Protein AF-A0A4Y7U711-F1 (afdb_monomer_lite)

Foldseek 3Di:
DDPPDDVVVVVVVVVVVVVVVVPPDDDDDDDDDDPVVVVVVVVVVVVVVVVVVVVCVVCVVVQVVVVVVVRHDDPPDDALVVHDFAPAFPDPPQDDSNRRPCPQPVHDDDDDPDPD

pLDDT: mean 84.76, std 12.64, range [44.03, 97.5]

Secondary structure (DSSP, 8-state):
------HHHHHHHHHHHHHHGGG------PPPPPHHHHHHHHHHHHHHHHHHHHHHHHTHHHHHHHHHTT----TT--SGGGSPBPSS-SSTT--STTTTB-TTTTS---------

Organism: NCBI:txid2133765

Radius of gyration: 30.23 Å; chains: 1; bounding box: 56×87×43 Å

InterPro domains:
  IPR011050 Pectin lyase fold/virulence factor [SSF51126] (71-115)
  IPR012334 Pectin lyase fold [G3DSA:2.160.20.10] (76-116)
  IPR052063 Polysaccharide Lyase 1 [PTHR42970] (51-116)

Sequence (116 aa):
MQNNFPSSTLKRTFLVLSFCSLVSSAYAQYPVIPKPVQEKADALLADEEKRLHEIWVSNAAIIKEEAKQGKPYLPWASYPKDFVQAAIPAFPGAEGGGAFTQGGRGGKIFVVTSLE

Structure (mmCIF, N/CA/C/O backbone):
data_AF-A0A4Y7U711-F1
#
_entry.id   AF-A0A4Y7U711-F1
#
loop_
_atom_site.group_PDB
_atom_site.id
_atom_site.type_symbol
_atom_site.label_atom_id
_atom_site.label_alt_id
_atom_site.label_comp_id
_atom_site.label_asym_id
_atom_site.label_entity_id
_atom_site.label_seq_id
_atom_site.pdbx_PDB_ins_code
_atom_site.Cartn_x
_atom_site.Cartn_y
_atom_site.Cartn_z
_atom_site.occupancy
_atom_site.B_iso_or_equiv
_atom_site.auth_seq_id
_atom_site.auth_comp_id
_atom_site.auth_asym_id
_atom_site.auth_atom_id
_atom_site.pdbx_PDB_model_num
ATOM 1 N N . MET A 1 1 ? 27.307 -69.400 -6.402 1.00 44.03 1 MET A N 1
ATOM 2 C CA . MET A 1 1 ? 26.181 -68.459 -6.587 1.00 44.03 1 MET A CA 1
ATOM 3 C C . MET A 1 1 ? 26.393 -67.728 -7.905 1.00 44.03 1 MET A C 1
ATOM 5 O O . MET A 1 1 ? 27.205 -66.817 -7.959 1.00 44.03 1 MET A O 1
ATOM 9 N N . GLN A 1 2 ? 25.786 -68.213 -8.990 1.00 45.09 2 GLN A N 1
ATOM 10 C CA . GLN A 1 2 ? 25.894 -67.596 -10.316 1.00 45.09 2 GLN A CA 1
ATOM 11 C C . GLN A 1 2 ? 24.710 -66.641 -10.499 1.00 45.09 2 GLN A C 1
ATOM 13 O O . GLN A 1 2 ? 23.564 -67.079 -10.596 1.00 45.09 2 GLN A O 1
ATOM 18 N N . ASN A 1 3 ? 24.986 -65.336 -10.497 1.00 52.97 3 ASN A N 1
ATOM 19 C CA . ASN A 1 3 ? 23.986 -64.299 -10.731 1.00 52.97 3 ASN A CA 1
ATOM 20 C C . ASN A 1 3 ? 23.647 -64.253 -12.227 1.00 52.97 3 ASN A C 1
ATOM 22 O O . ASN A 1 3 ? 24.292 -63.552 -13.002 1.00 52.97 3 ASN A O 1
ATOM 26 N N . ASN A 1 4 ? 22.628 -65.010 -12.630 1.00 57.03 4 ASN A N 1
ATOM 27 C CA . ASN A 1 4 ? 22.032 -64.924 -13.959 1.00 57.03 4 ASN A CA 1
ATOM 28 C C . ASN A 1 4 ? 21.143 -63.678 -14.038 1.00 57.03 4 ASN A C 1
ATOM 30 O O . ASN A 1 4 ? 19.928 -63.760 -13.867 1.00 57.03 4 ASN A O 1
ATOM 34 N N . PHE A 1 5 ? 21.735 -62.510 -14.282 1.00 57.81 5 PHE A N 1
ATOM 35 C CA . PHE A 1 5 ? 20.946 -61.360 -14.715 1.00 57.81 5 PHE A CA 1
ATOM 36 C C . PHE A 1 5 ? 20.578 -61.550 -16.194 1.00 57.81 5 PHE A C 1
ATOM 38 O O . PHE A 1 5 ? 21.477 -61.629 -17.035 1.00 57.81 5 PHE A O 1
ATOM 45 N N . PRO A 1 6 ? 19.283 -61.638 -16.551 1.00 62.69 6 PRO A N 1
ATOM 46 C CA . PRO A 1 6 ? 18.888 -61.798 -17.942 1.00 62.69 6 PRO A CA 1
ATOM 47 C C . PRO A 1 6 ? 19.283 -60.542 -18.728 1.00 62.69 6 PRO A C 1
ATOM 49 O O . PRO A 1 6 ? 19.008 -59.413 -18.316 1.00 62.69 6 PRO A O 1
ATOM 52 N N . SER A 1 7 ? 19.927 -60.732 -19.882 1.00 60.38 7 SER A N 1
ATOM 53 C CA . SER A 1 7 ? 20.435 -59.649 -20.743 1.00 60.38 7 SER A CA 1
ATOM 54 C C . SER A 1 7 ? 19.347 -58.663 -21.202 1.00 60.38 7 SER A C 1
ATOM 56 O O . SER A 1 7 ? 19.653 -57.533 -21.582 1.00 60.38 7 SER A O 1
ATOM 58 N N . SER A 1 8 ? 18.069 -59.052 -21.120 1.00 62.31 8 SER A N 1
ATOM 59 C CA . SER A 1 8 ? 16.907 -58.188 -21.350 1.00 62.31 8 SER A CA 1
ATOM 60 C C . SER A 1 8 ? 16.738 -57.109 -20.275 1.00 62.31 8 SER A C 1
ATOM 62 O O . SER A 1 8 ? 16.361 -55.985 -20.606 1.00 62.31 8 SER A O 1
ATOM 64 N N . THR A 1 9 ? 17.056 -57.404 -19.012 1.00 64.62 9 THR A N 1
ATOM 65 C CA . THR A 1 9 ? 16.967 -56.447 -17.900 1.00 64.62 9 THR A CA 1
ATOM 66 C C . THR A 1 9 ? 18.065 -55.400 -18.005 1.00 64.62 9 THR A C 1
ATOM 68 O O . THR A 1 9 ? 17.769 -54.222 -17.861 1.00 64.62 9 THR A O 1
ATOM 71 N N . LEU A 1 10 ? 19.286 -55.800 -18.383 1.00 70.25 10 LEU A N 1
ATOM 72 C CA . LEU A 1 10 ? 20.398 -54.871 -18.609 1.00 70.25 10 LEU A CA 1
ATOM 73 C C . LEU A 1 10 ? 20.122 -53.913 -19.782 1.00 70.25 10 LEU A C 1
ATOM 75 O O . LEU A 1 10 ? 20.399 -52.721 -19.691 1.00 70.25 10 LEU A O 1
ATOM 79 N N . LYS A 1 11 ? 19.520 -54.413 -20.872 1.00 67.62 11 LYS A N 1
ATOM 80 C CA . LYS A 1 11 ? 19.094 -53.584 -22.014 1.00 67.62 11 LYS A CA 1
ATOM 81 C C . LYS A 1 11 ? 17.983 -52.606 -21.630 1.00 67.62 11 LYS A C 1
ATOM 83 O O . LYS A 1 11 ? 18.025 -51.451 -22.039 1.00 67.62 11 LYS A O 1
ATOM 88 N N . ARG A 1 12 ? 17.012 -53.046 -20.821 1.00 72.88 12 ARG A N 1
ATOM 89 C CA . ARG A 1 12 ? 15.931 -52.189 -20.306 1.00 72.88 12 ARG A CA 1
ATOM 90 C C . ARG A 1 12 ? 16.457 -51.118 -19.355 1.00 72.88 12 ARG A C 1
ATOM 92 O O . ARG A 1 12 ? 16.052 -49.970 -19.483 1.00 72.88 12 ARG A O 1
ATOM 99 N N . THR A 1 13 ? 17.387 -51.450 -18.460 1.00 75.12 13 THR A N 1
ATOM 100 C CA . THR A 1 13 ? 18.008 -50.455 -17.574 1.00 75.12 13 THR A CA 1
ATOM 101 C C . THR A 1 13 ? 18.839 -49.449 -18.362 1.00 75.12 13 THR A C 1
ATOM 103 O O . THR A 1 13 ? 18.749 -48.261 -18.079 1.00 75.12 13 THR A O 1
ATOM 106 N N . PHE A 1 14 ? 19.572 -49.883 -19.396 1.00 74.81 14 PHE A N 1
ATOM 107 C CA . PHE A 1 14 ? 20.309 -48.970 -20.279 1.00 74.81 14 PHE A CA 1
ATOM 108 C C . PHE A 1 14 ? 19.374 -48.037 -21.064 1.00 74.81 14 PHE A C 1
ATOM 110 O O . PHE A 1 14 ? 19.650 -46.847 -21.184 1.00 74.81 14 PHE A O 1
ATOM 117 N N . LEU A 1 15 ? 18.242 -48.559 -21.548 1.00 76.44 15 LEU A N 1
ATOM 118 C CA . LEU A 1 15 ? 17.223 -47.772 -22.247 1.00 76.44 15 LEU A CA 1
ATOM 119 C C . LEU A 1 15 ? 16.597 -46.710 -21.326 1.00 76.44 15 LEU A C 1
ATOM 121 O O . LEU A 1 15 ? 16.439 -45.564 -21.731 1.00 76.44 15 LEU A O 1
ATOM 125 N N . VAL A 1 16 ? 16.284 -47.072 -20.077 1.00 76.00 16 VAL A N 1
ATOM 126 C CA . VAL A 1 16 ? 15.715 -46.148 -19.081 1.00 76.00 16 VAL A CA 1
ATOM 127 C C . VAL A 1 16 ? 16.729 -45.072 -18.677 1.00 76.00 16 VAL A C 1
ATOM 129 O O . VAL A 1 16 ? 16.388 -43.893 -18.654 1.00 76.00 16 VAL A O 1
ATOM 132 N N . LEU A 1 17 ? 17.990 -45.447 -18.436 1.00 72.62 17 LEU A N 1
ATOM 133 C CA . LEU A 1 17 ? 19.072 -44.499 -18.138 1.00 72.62 17 LEU A CA 1
ATOM 134 C C . LEU A 1 17 ? 19.328 -43.522 -19.296 1.00 72.62 17 LEU A C 1
ATOM 136 O O . LEU A 1 17 ? 19.530 -42.336 -19.051 1.00 72.62 17 LEU A O 1
ATOM 140 N N . SER A 1 18 ? 19.256 -43.996 -20.543 1.00 72.94 18 SER A N 1
ATOM 141 C CA . SER A 1 18 ? 19.381 -43.153 -21.739 1.00 72.94 18 SER A CA 1
ATOM 142 C C . SER A 1 18 ? 18.181 -42.228 -21.964 1.00 72.94 18 SER A C 1
ATOM 144 O O . SER A 1 18 ? 18.329 -41.201 -22.620 1.00 72.94 18 SER A O 1
ATOM 146 N N . PHE A 1 19 ? 16.992 -42.580 -21.470 1.00 69.88 19 PHE A N 1
ATOM 147 C CA . PHE A 1 19 ? 15.805 -41.729 -21.575 1.00 69.88 19 PHE A CA 1
ATOM 148 C C . PHE A 1 19 ? 15.800 -40.630 -20.501 1.00 69.88 19 PHE A C 1
ATOM 150 O O . PHE A 1 19 ? 15.428 -39.494 -20.782 1.00 69.88 19 PHE A O 1
ATOM 157 N N . CYS A 1 20 ? 16.291 -40.922 -19.292 1.00 66.50 20 CYS A N 1
ATOM 158 C CA . CYS A 1 20 ? 16.422 -39.928 -18.221 1.00 66.50 20 CYS A CA 1
ATOM 159 C C . CYS A 1 20 ? 17.478 -38.845 -18.504 1.00 66.50 20 CYS A C 1
ATOM 161 O O . CYS A 1 20 ? 17.325 -37.725 -18.022 1.00 66.50 20 CYS A O 1
ATOM 163 N N . SER A 1 21 ? 18.519 -39.128 -19.295 1.00 65.62 21 SER A N 1
ATOM 164 C CA . SER A 1 21 ? 19.537 -38.132 -19.670 1.00 65.62 21 SER A CA 1
ATOM 165 C C . SER A 1 21 ? 19.082 -37.138 -20.750 1.00 65.62 21 SER A C 1
ATOM 167 O O . SER A 1 21 ? 19.731 -36.113 -20.940 1.00 65.62 21 SER A O 1
ATOM 169 N N . LEU A 1 22 ? 17.958 -37.396 -21.432 1.00 62.88 22 LEU A N 1
ATOM 170 C CA . LEU A 1 22 ? 17.387 -36.505 -22.455 1.00 62.88 22 LEU A CA 1
ATOM 171 C C . LEU A 1 22 ? 16.493 -35.396 -21.868 1.00 62.88 22 LEU A C 1
ATOM 173 O O . LEU A 1 22 ? 16.081 -34.501 -22.600 1.00 62.88 22 LEU A O 1
ATOM 177 N N . VAL A 1 23 ? 16.206 -35.422 -20.561 1.00 63.19 23 VAL A N 1
ATOM 178 C CA . VAL A 1 23 ? 15.318 -34.451 -19.882 1.00 63.19 23 VAL A CA 1
ATOM 179 C C . VAL A 1 23 ? 16.105 -33.291 -19.240 1.00 63.19 23 VAL A C 1
ATOM 181 O O . VAL A 1 23 ? 15.583 -32.547 -18.412 1.00 63.19 23 VAL A O 1
ATOM 184 N N . SER A 1 24 ? 17.375 -33.094 -19.608 1.00 63.31 24 SER A N 1
ATOM 185 C CA . SER A 1 24 ? 18.174 -31.985 -19.079 1.00 63.31 24 SER A CA 1
ATOM 186 C C . SER A 1 24 ? 17.732 -30.633 -19.652 1.00 63.31 24 SER A C 1
ATOM 188 O O . SER A 1 24 ? 18.140 -30.223 -20.734 1.00 63.31 24 SER A O 1
ATOM 190 N N . SER A 1 25 ? 16.960 -29.929 -18.823 1.00 61.97 25 SER A N 1
ATOM 191 C CA . SER A 1 25 ? 16.892 -28.469 -18.717 1.00 61.97 25 SER A CA 1
ATOM 192 C C . SER A 1 25 ? 16.077 -27.726 -19.779 1.00 61.97 25 SER A C 1
ATOM 194 O O . SER A 1 25 ? 16.610 -27.146 -20.720 1.00 61.97 25 SER A O 1
ATOM 196 N N . ALA A 1 26 ? 14.771 -27.604 -19.535 1.00 66.31 26 ALA A N 1
ATOM 197 C CA . ALA A 1 26 ? 13.999 -26.478 -20.050 1.00 66.31 26 ALA A CA 1
ATOM 198 C C . ALA A 1 26 ? 14.199 -25.279 -19.102 1.00 66.31 26 ALA A C 1
ATOM 200 O O . ALA A 1 26 ? 13.532 -25.178 -18.073 1.00 66.31 26 ALA A O 1
ATOM 201 N N . TYR A 1 27 ? 15.152 -24.391 -19.401 1.00 66.00 27 TYR A N 1
ATOM 202 C CA . TYR A 1 27 ? 15.245 -23.103 -18.709 1.00 66.00 27 TYR A CA 1
ATOM 203 C C . TYR A 1 27 ? 14.139 -22.181 -19.234 1.00 66.00 27 TYR A C 1
ATOM 205 O O . TYR A 1 27 ? 13.970 -22.027 -20.442 1.00 66.00 27 TYR A O 1
ATOM 213 N N . ALA A 1 28 ? 13.380 -21.554 -18.337 1.00 70.06 28 ALA A N 1
ATOM 214 C CA . ALA A 1 28 ? 12.488 -20.468 -18.718 1.00 70.06 28 ALA A CA 1
ATOM 215 C C . ALA A 1 28 ? 13.344 -19.274 -19.172 1.00 70.06 28 ALA A C 1
ATOM 217 O O . ALA A 1 28 ? 14.011 -18.635 -18.358 1.00 70.06 28 ALA A O 1
ATOM 218 N N . GLN A 1 29 ? 13.360 -18.990 -20.476 1.00 74.88 29 GLN A N 1
ATOM 219 C CA . GLN A 1 29 ? 14.065 -17.832 -21.017 1.00 74.88 29 GLN A CA 1
ATOM 220 C C . GLN A 1 29 ? 13.175 -16.596 -20.836 1.00 74.88 29 GLN A C 1
ATOM 222 O O . GLN A 1 29 ? 12.273 -16.344 -21.636 1.00 74.88 29 GLN A O 1
ATOM 227 N N . TYR A 1 30 ? 13.396 -15.830 -19.768 1.00 75.81 30 TYR A N 1
ATOM 228 C CA . TYR A 1 30 ? 12.764 -14.518 -19.655 1.00 75.81 30 TYR A CA 1
ATOM 229 C C . TYR A 1 30 ? 13.326 -13.587 -20.742 1.00 75.81 30 TYR A C 1
ATOM 231 O O . TYR A 1 30 ? 14.546 -13.553 -20.938 1.00 75.81 30 TYR A O 1
ATOM 239 N N . PRO A 1 31 ? 12.470 -12.841 -21.465 1.00 82.75 31 PRO A N 1
ATOM 240 C CA . PRO A 1 31 ? 12.926 -11.887 -22.465 1.00 82.75 31 PRO A CA 1
ATOM 241 C C . PRO A 1 31 ? 13.870 -10.855 -21.844 1.00 82.75 31 PRO A C 1
ATOM 243 O O . PRO A 1 31 ? 13.544 -10.233 -20.833 1.00 82.75 31 PRO A O 1
ATOM 246 N N . VAL A 1 32 ? 15.035 -10.653 -22.462 1.00 87.12 32 VAL A N 1
ATOM 247 C CA . VAL A 1 32 ? 15.950 -9.574 -22.074 1.00 87.12 32 VAL A CA 1
ATOM 248 C C . VAL A 1 32 ? 15.347 -8.255 -22.541 1.00 87.12 32 VAL A C 1
ATOM 250 O O . VAL A 1 32 ? 15.083 -8.080 -23.732 1.00 87.12 32 VAL A O 1
ATOM 253 N N . ILE A 1 33 ? 15.123 -7.330 -21.608 1.00 88.06 33 ILE A N 1
ATOM 254 C CA . ILE A 1 33 ? 14.565 -6.013 -21.922 1.00 88.06 33 ILE A CA 1
ATOM 255 C C . ILE A 1 33 ? 15.592 -5.238 -22.767 1.00 88.06 33 ILE A C 1
ATOM 257 O O . ILE A 1 33 ? 16.745 -5.097 -22.352 1.00 88.06 33 ILE A O 1
ATOM 261 N N . PRO A 1 34 ? 15.220 -4.725 -23.954 1.00 94.56 34 PRO A N 1
ATOM 262 C CA . PRO A 1 34 ? 16.117 -3.892 -24.743 1.00 94.56 34 PRO A CA 1
ATOM 263 C C . PRO A 1 34 ? 16.491 -2.606 -23.992 1.00 94.56 34 PRO A C 1
ATOM 265 O O . PRO A 1 34 ? 15.608 -1.879 -23.534 1.00 94.56 34 PRO A O 1
ATOM 268 N N . LYS A 1 35 ? 17.788 -2.267 -23.960 1.00 94.75 35 LYS A N 1
ATOM 269 C CA . LYS A 1 35 ? 18.320 -1.041 -23.328 1.00 94.75 35 LYS A CA 1
ATOM 270 C C . LYS A 1 35 ? 17.529 0.247 -23.619 1.00 94.75 35 LYS A C 1
ATOM 272 O O . LYS A 1 35 ? 17.164 0.914 -22.659 1.00 94.75 35 LYS A O 1
ATOM 277 N N . PRO A 1 36 ? 17.178 0.593 -24.876 1.00 95.81 36 PRO A N 1
ATOM 278 C CA . PRO A 1 36 ? 16.468 1.850 -25.142 1.00 95.81 36 PRO A CA 1
ATOM 279 C C . PRO A 1 36 ? 15.040 1.880 -24.580 1.00 95.81 36 PRO A C 1
ATOM 281 O O . PRO A 1 36 ? 14.469 2.954 -24.415 1.00 95.81 36 PRO A O 1
ATOM 284 N N . VAL A 1 37 ? 14.429 0.718 -24.328 1.00 95.06 37 VAL A N 1
ATOM 285 C CA . VAL A 1 37 ? 13.112 0.631 -23.681 1.00 95.06 37 VAL A CA 1
ATOM 286 C C . VAL A 1 37 ? 13.271 0.762 -22.170 1.00 95.06 37 VAL A C 1
ATOM 288 O O . VAL A 1 37 ? 12.500 1.481 -21.543 1.00 95.06 37 VAL A O 1
ATOM 291 N N . GLN A 1 38 ? 14.298 0.120 -21.612 1.00 93.94 38 GLN A N 1
ATOM 292 C CA . GLN A 1 38 ? 14.635 0.219 -20.197 1.00 93.94 38 GLN A CA 1
ATOM 293 C C . GLN A 1 38 ? 14.969 1.662 -19.796 1.00 93.94 38 GLN A C 1
ATOM 295 O O . GLN A 1 38 ? 14.341 2.190 -18.893 1.00 93.94 38 GLN A O 1
ATOM 300 N N . GLU A 1 39 ? 15.851 2.344 -20.530 1.00 96.56 39 GLU A N 1
ATOM 301 C CA . GLU A 1 39 ? 16.238 3.734 -20.240 1.00 96.56 39 GLU A CA 1
ATOM 302 C C . GLU A 1 39 ? 15.040 4.693 -20.252 1.00 96.56 39 GLU A C 1
ATOM 304 O O . GLU A 1 39 ? 14.954 5.604 -19.432 1.00 96.56 39 GLU A O 1
ATOM 309 N N . LYS A 1 40 ? 14.080 4.476 -21.161 1.00 96.69 40 LYS A N 1
ATOM 310 C CA . LYS A 1 40 ? 12.837 5.257 -21.194 1.00 96.69 40 LYS A CA 1
ATOM 311 C C . LYS A 1 40 ? 11.962 4.990 -19.974 1.00 96.69 40 LYS A C 1
ATOM 313 O O . LYS A 1 40 ? 11.411 5.935 -19.420 1.00 96.69 40 LYS A O 1
ATOM 318 N N . ALA A 1 41 ? 11.809 3.727 -19.581 1.00 96.81 41 ALA A N 1
ATOM 319 C CA . ALA A 1 41 ? 11.041 3.366 -18.395 1.00 96.81 41 ALA A CA 1
ATOM 320 C C . ALA A 1 41 ? 11.688 3.940 -17.127 1.00 96.81 41 ALA A C 1
ATOM 322 O O . ALA A 1 41 ? 11.003 4.577 -16.334 1.00 96.81 41 ALA A O 1
ATOM 323 N N . ASP A 1 42 ? 13.006 3.799 -16.995 1.00 97.12 42 ASP A N 1
ATOM 324 C CA . ASP A 1 42 ? 13.780 4.301 -15.861 1.00 97.12 42 ASP A CA 1
ATOM 325 C C . ASP A 1 42 ? 13.687 5.831 -15.758 1.00 97.12 42 ASP A C 1
ATOM 327 O O . ASP A 1 42 ? 13.496 6.362 -14.667 1.00 97.12 42 ASP A O 1
ATOM 331 N N . ALA A 1 43 ? 13.742 6.550 -16.885 1.00 97.31 43 ALA A N 1
ATOM 332 C CA . ALA A 1 43 ? 13.568 8.002 -16.901 1.00 97.31 43 ALA A CA 1
ATOM 333 C C . ALA A 1 43 ? 12.173 8.429 -16.410 1.00 97.31 43 ALA A C 1
ATOM 335 O O . ALA A 1 43 ? 12.062 9.338 -15.589 1.00 97.31 43 ALA A O 1
ATOM 336 N N . LEU A 1 44 ? 11.114 7.751 -16.867 1.00 97.50 44 LEU A N 1
ATOM 337 C CA . LEU A 1 44 ? 9.743 8.036 -16.430 1.00 97.50 44 LEU A CA 1
ATOM 338 C C . LEU A 1 44 ? 9.542 7.733 -14.940 1.00 97.50 44 LEU A C 1
ATOM 340 O O . LEU A 1 44 ? 8.911 8.517 -14.234 1.00 97.50 44 LEU A O 1
ATOM 344 N N . LEU A 1 45 ? 10.089 6.614 -14.458 1.00 96.50 45 LEU A N 1
ATOM 345 C CA . LEU A 1 45 ? 10.031 6.250 -13.044 1.00 96.50 45 LEU A CA 1
ATOM 346 C C . LEU A 1 45 ? 10.799 7.251 -12.178 1.00 96.50 45 LEU A C 1
ATOM 348 O O . LEU A 1 45 ? 10.281 7.666 -11.147 1.00 96.50 45 LEU A O 1
ATOM 352 N N . ALA A 1 46 ? 11.976 7.702 -12.617 1.00 97.50 46 ALA A N 1
ATOM 353 C CA . ALA A 1 46 ? 12.768 8.689 -11.889 1.00 97.50 46 ALA A CA 1
ATOM 354 C C . ALA A 1 46 ? 12.050 10.042 -11.752 1.00 97.50 46 ALA A C 1
ATOM 356 O O . ALA A 1 46 ? 12.169 10.708 -10.722 1.00 97.50 46 ALA A O 1
ATOM 357 N N . ASP A 1 47 ? 11.306 10.469 -12.773 1.00 97.44 47 ASP A N 1
ATOM 358 C CA . ASP A 1 47 ? 10.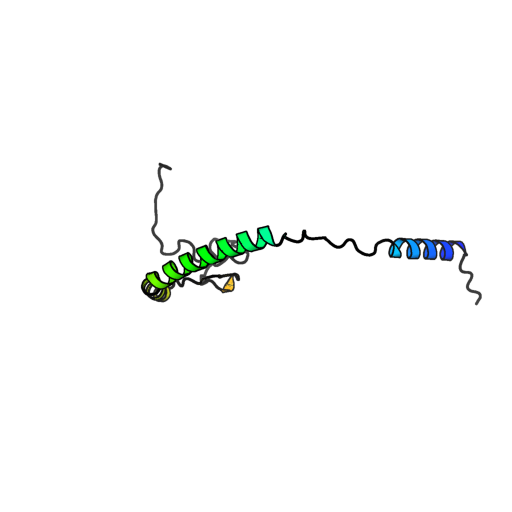522 11.703 -12.698 1.00 97.44 47 ASP A CA 1
ATOM 359 C C . ASP A 1 47 ? 9.298 11.555 -11.782 1.00 97.44 47 ASP A C 1
ATOM 361 O O . ASP A 1 47 ? 9.002 12.460 -10.997 1.00 97.44 47 ASP A O 1
ATOM 365 N N . GLU A 1 48 ? 8.637 10.396 -11.796 1.00 96.56 48 GLU A N 1
ATOM 366 C CA . GLU A 1 48 ? 7.540 10.105 -10.871 1.00 96.56 48 GLU A CA 1
ATOM 367 C C . GLU A 1 48 ? 8.028 9.991 -9.418 1.00 96.56 48 GLU A C 1
ATOM 369 O O . GLU A 1 48 ? 7.403 10.542 -8.514 1.00 96.56 48 GLU A O 1
ATOM 374 N N . GLU A 1 49 ? 9.180 9.363 -9.173 1.00 95.56 49 GLU A N 1
ATOM 375 C CA . GLU A 1 49 ? 9.792 9.283 -7.842 1.00 95.56 49 GLU A CA 1
ATOM 376 C C . GLU A 1 49 ? 10.071 10.670 -7.252 1.00 95.56 49 GLU A C 1
ATOM 378 O O . GLU A 1 49 ? 9.786 10.899 -6.074 1.00 95.56 49 GLU A O 1
ATOM 383 N N . LYS A 1 50 ? 10.554 11.625 -8.061 1.00 97.19 50 LYS A N 1
ATOM 384 C CA . LYS A 1 50 ? 10.732 13.022 -7.624 1.00 97.19 50 LYS A CA 1
ATOM 385 C C . LYS A 1 50 ? 9.398 13.650 -7.227 1.00 97.19 50 LYS A C 1
ATOM 387 O O . LYS A 1 50 ? 9.289 14.208 -6.137 1.00 97.19 50 LYS A O 1
ATOM 392 N N . ARG A 1 51 ? 8.370 13.509 -8.072 1.00 97.25 51 ARG A N 1
ATOM 393 C CA . ARG A 1 51 ? 7.023 14.039 -7.808 1.00 97.25 51 ARG A CA 1
ATOM 394 C C . ARG A 1 51 ? 6.444 13.471 -6.511 1.00 97.25 51 ARG A C 1
ATOM 396 O O . ARG A 1 51 ? 5.929 14.213 -5.675 1.00 97.25 51 ARG A O 1
ATOM 403 N N . LEU A 1 52 ? 6.544 12.156 -6.322 1.00 95.25 52 LEU A N 1
ATOM 404 C 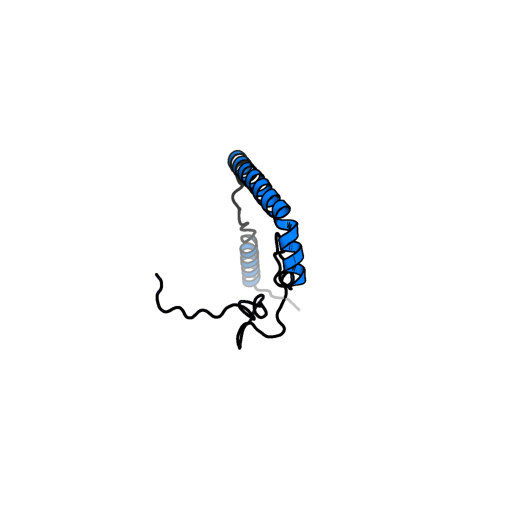CA . LEU A 1 52 ? 6.075 11.472 -5.117 1.00 95.25 52 LEU A CA 1
ATOM 405 C C . LEU A 1 52 ? 6.859 11.913 -3.877 1.00 95.25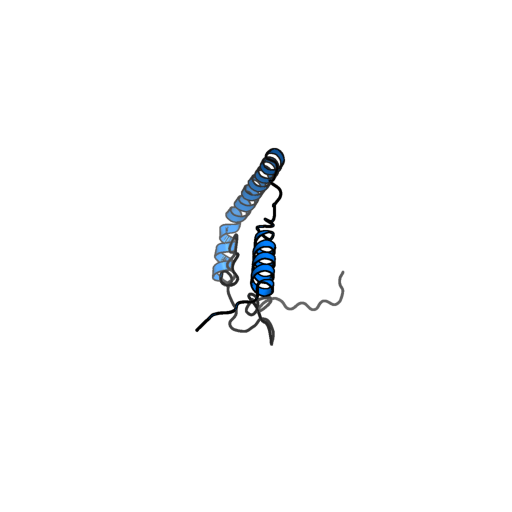 52 LEU A C 1
ATOM 407 O O . LEU A 1 52 ? 6.263 12.114 -2.818 1.00 95.25 52 LEU A O 1
ATOM 411 N N . HIS A 1 53 ? 8.173 12.110 -4.004 1.00 95.19 53 HIS A N 1
ATOM 412 C CA . HIS A 1 53 ? 9.013 12.604 -2.919 1.00 95.19 53 HIS A CA 1
ATOM 413 C C . HIS A 1 53 ? 8.613 14.018 -2.479 1.00 95.19 53 HIS A C 1
ATOM 415 O O . HIS A 1 53 ? 8.466 14.270 -1.284 1.00 95.19 53 HIS A O 1
ATOM 421 N N . GLU A 1 54 ? 8.367 14.931 -3.418 1.00 96.75 54 GLU A N 1
ATOM 422 C CA . GLU A 1 54 ? 7.906 16.292 -3.115 1.00 96.75 54 GLU A CA 1
ATOM 423 C C . GLU A 1 54 ? 6.551 16.292 -2.390 1.00 96.75 54 GLU A C 1
ATOM 425 O O . GLU A 1 54 ? 6.360 16.997 -1.391 1.00 96.75 54 GLU A O 1
ATOM 430 N N . ILE A 1 55 ? 5.614 15.453 -2.840 1.00 95.44 55 ILE A N 1
ATOM 431 C CA . ILE A 1 55 ? 4.318 15.263 -2.174 1.00 95.44 55 ILE A CA 1
ATOM 432 C C . ILE A 1 55 ? 4.523 14.714 -0.758 1.00 95.44 55 ILE A C 1
ATOM 434 O O . ILE A 1 55 ? 3.920 15.209 0.193 1.00 95.44 55 ILE A O 1
ATOM 438 N N . TRP A 1 56 ? 5.398 13.728 -0.584 1.00 94.06 56 TRP A N 1
ATOM 439 C CA . TRP A 1 56 ? 5.691 13.164 0.731 1.00 94.06 56 TRP A CA 1
ATOM 440 C C . TRP A 1 56 ? 6.258 14.215 1.693 1.00 94.06 56 TRP A C 1
ATOM 442 O O . TRP A 1 56 ? 5.779 14.360 2.818 1.00 94.06 56 TRP A O 1
ATOM 452 N N . VAL A 1 57 ? 7.254 14.983 1.242 1.00 95.88 57 VAL A N 1
ATOM 453 C CA . VAL A 1 57 ? 7.920 16.013 2.051 1.00 95.88 57 VAL A CA 1
ATOM 454 C C . VAL A 1 57 ? 6.952 17.136 2.417 1.00 95.88 57 VAL A C 1
ATOM 456 O O . VAL A 1 57 ? 6.898 17.535 3.581 1.00 95.88 57 VAL A O 1
ATOM 459 N N . SER A 1 58 ? 6.144 17.608 1.465 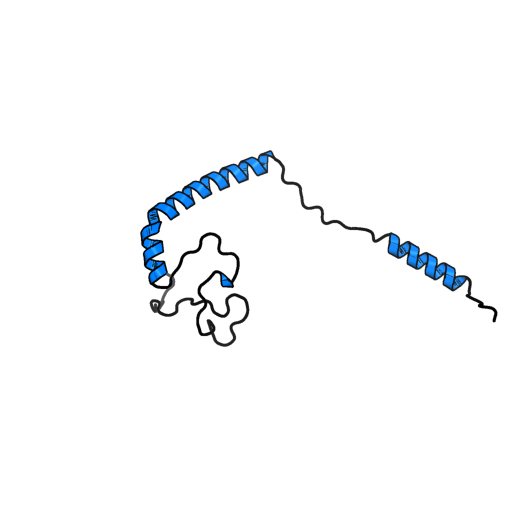1.00 96.94 58 SER A N 1
ATOM 460 C CA . SER A 1 58 ? 5.150 18.662 1.721 1.00 96.94 58 SER A CA 1
ATOM 461 C C . SER A 1 58 ? 4.067 18.243 2.723 1.00 96.94 58 SER A C 1
ATOM 463 O O . SER A 1 58 ? 3.565 19.088 3.461 1.00 96.94 58 SER A O 1
ATOM 465 N N . ASN A 1 59 ? 3.759 16.945 2.824 1.00 96.50 59 ASN A N 1
ATOM 466 C CA . ASN A 1 59 ? 2.752 16.405 3.744 1.00 96.50 59 ASN A CA 1
ATOM 467 C C . ASN A 1 59 ? 3.343 15.767 5.016 1.00 96.50 59 ASN A C 1
ATOM 469 O O . ASN A 1 59 ? 2.604 15.209 5.831 1.00 96.50 59 ASN A O 1
ATOM 473 N N . ALA A 1 60 ? 4.658 15.868 5.238 1.00 94.56 60 ALA A N 1
ATOM 474 C CA . ALA A 1 60 ? 5.350 15.175 6.327 1.00 94.56 60 ALA A CA 1
ATOM 475 C C . ALA A 1 60 ? 4.794 15.505 7.727 1.00 94.56 60 ALA A C 1
ATOM 477 O O . ALA A 1 60 ? 4.776 14.643 8.609 1.00 94.56 60 ALA A O 1
ATOM 478 N N . ALA A 1 61 ? 4.315 16.736 7.940 1.00 95.88 61 ALA A N 1
ATOM 479 C CA . ALA A 1 61 ? 3.704 17.147 9.204 1.00 95.88 61 ALA A CA 1
ATOM 480 C C . ALA A 1 61 ? 2.394 16.390 9.483 1.00 95.88 61 ALA A C 1
ATOM 482 O O . ALA A 1 61 ? 2.257 15.792 10.550 1.00 95.88 61 ALA A O 1
ATOM 483 N N . ILE A 1 62 ? 1.489 16.344 8.501 1.00 95.94 62 ILE A N 1
ATOM 484 C CA . ILE A 1 62 ? 0.198 15.642 8.590 1.00 95.94 62 ILE A CA 1
ATOM 485 C C . ILE A 1 62 ? 0.434 14.149 8.816 1.00 95.94 62 ILE A C 1
ATOM 487 O O . ILE A 1 62 ? -0.129 13.559 9.733 1.00 95.94 62 ILE A O 1
ATOM 491 N N . ILE A 1 63 ? 1.350 13.550 8.050 1.00 94.25 63 ILE A N 1
ATOM 492 C CA . ILE A 1 63 ? 1.725 12.136 8.189 1.00 94.25 63 ILE A CA 1
ATOM 493 C C . ILE A 1 63 ? 2.188 11.831 9.621 1.00 94.25 63 ILE A C 1
ATOM 495 O O . ILE A 1 63 ? 1.794 10.824 10.211 1.00 94.25 63 ILE A O 1
ATOM 499 N N . LYS A 1 64 ? 3.003 12.713 10.214 1.00 94.06 64 LYS A N 1
ATOM 500 C CA . LYS A 1 64 ? 3.497 12.556 11.588 1.00 94.06 64 LYS A CA 1
ATOM 501 C C . LYS A 1 64 ? 2.389 12.708 12.632 1.00 94.06 64 LYS A C 1
ATOM 503 O O . LYS A 1 64 ? 2.454 12.065 13.679 1.00 94.06 64 LYS A O 1
ATOM 508 N N . GLU A 1 65 ? 1.404 13.563 12.386 1.00 95.25 65 GLU A N 1
ATOM 509 C CA . GLU A 1 65 ? 0.241 13.726 13.260 1.00 95.25 65 GLU A CA 1
ATOM 510 C C . GLU A 1 65 ? -0.691 12.514 13.192 1.00 95.25 65 GLU A C 1
ATOM 512 O O . GLU A 1 65 ? -1.041 11.956 14.231 1.00 95.25 65 GLU A O 1
ATOM 517 N N . GLU A 1 66 ? -1.021 12.042 11.994 1.00 91.62 66 GLU A N 1
ATOM 518 C CA . GLU A 1 66 ? -1.865 10.863 11.792 1.00 91.62 66 GLU A CA 1
ATOM 519 C C . GLU A 1 66 ? -1.210 9.577 12.313 1.00 91.62 66 GLU A C 1
ATOM 521 O O . GLU A 1 66 ? -1.882 8.739 12.920 1.00 91.62 66 GLU A O 1
ATOM 526 N N . ALA A 1 67 ? 0.117 9.458 12.211 1.00 91.44 67 ALA A N 1
ATOM 527 C CA . ALA A 1 67 ? 0.859 8.358 12.821 1.00 91.44 67 ALA A CA 1
ATOM 528 C C . ALA A 1 67 ? 0.640 8.281 14.342 1.00 91.44 67 ALA A C 1
ATOM 530 O O . ALA A 1 67 ? 0.469 7.188 14.884 1.00 91.44 67 ALA A O 1
ATOM 531 N N . LYS A 1 68 ? 0.564 9.427 15.039 1.00 91.75 68 LYS A N 1
ATOM 532 C CA . LYS A 1 68 ? 0.243 9.465 16.479 1.00 91.75 68 LYS A CA 1
ATOM 533 C C . LYS A 1 68 ? -1.196 9.040 16.770 1.00 91.75 68 LYS A C 1
ATOM 535 O O . LYS A 1 68 ? -1.467 8.531 17.851 1.00 91.75 68 LYS A O 1
ATOM 540 N N . GLN A 1 69 ? -2.105 9.229 15.816 1.00 89.12 69 GLN A N 1
ATOM 541 C CA . GLN A 1 69 ? -3.496 8.773 15.898 1.00 89.12 69 GLN A CA 1
ATOM 542 C C . GLN A 1 69 ? -3.656 7.285 15.533 1.00 89.12 69 GLN A C 1
ATOM 544 O O . GLN A 1 69 ? -4.778 6.798 15.416 1.00 89.12 69 GLN A O 1
ATOM 549 N N . GLY A 1 70 ? -2.551 6.554 15.346 1.00 85.94 70 GLY A N 1
ATOM 550 C CA . GLY A 1 70 ? -2.570 5.136 14.990 1.00 85.94 70 GLY A CA 1
ATOM 551 C C . GLY A 1 70 ? -2.741 4.870 13.495 1.00 85.94 70 GLY A C 1
ATOM 552 O O . GLY A 1 70 ? -3.000 3.729 13.122 1.00 85.94 70 GLY A O 1
ATOM 553 N N . LYS A 1 71 ? -2.568 5.889 12.640 1.00 86.50 71 LYS A N 1
ATOM 554 C CA . LYS A 1 71 ? -2.611 5.784 11.172 1.00 86.50 71 LYS A CA 1
ATOM 555 C C . LYS A 1 71 ? -1.242 6.095 10.548 1.00 86.50 71 LYS A C 1
ATOM 557 O O . LYS A 1 71 ? -1.079 7.127 9.900 1.00 86.50 71 LYS A O 1
ATOM 562 N N . PRO A 1 72 ? -0.212 5.264 10.785 1.00 89.50 72 PRO A N 1
ATOM 563 C CA . PRO A 1 72 ? 1.099 5.487 10.194 1.00 89.50 72 PRO A CA 1
ATOM 564 C C . PRO A 1 72 ? 1.074 5.182 8.691 1.00 89.50 72 PRO A C 1
ATOM 566 O O . PRO A 1 72 ? 0.632 4.113 8.273 1.00 89.50 72 PRO A O 1
ATOM 569 N N . TYR A 1 73 ? 1.601 6.105 7.889 1.00 89.50 73 TYR A N 1
ATOM 570 C CA . TYR A 1 73 ? 1.876 5.865 6.474 1.00 89.50 73 TYR A CA 1
ATOM 571 C C . TYR A 1 73 ? 3.282 5.299 6.334 1.00 89.50 73 TYR A C 1
ATOM 573 O O . TYR A 1 73 ? 4.239 5.886 6.842 1.00 89.50 73 TYR A O 1
ATOM 581 N N . LEU A 1 74 ? 3.406 4.179 5.627 1.00 87.88 74 LEU A N 1
ATOM 582 C CA . LEU A 1 74 ? 4.694 3.569 5.335 1.00 87.88 74 LEU A CA 1
ATOM 583 C C . LEU A 1 74 ? 4.890 3.518 3.815 1.00 87.88 74 LEU A C 1
ATOM 585 O O . LEU A 1 74 ? 4.144 2.807 3.134 1.00 87.88 74 LEU A O 1
ATOM 589 N N . PRO A 1 75 ? 5.852 4.277 3.264 1.00 85.44 75 PRO A N 1
ATOM 590 C CA . PRO A 1 75 ? 6.152 4.190 1.849 1.00 85.44 75 PRO A CA 1
ATOM 591 C C . PRO A 1 75 ? 6.789 2.821 1.590 1.00 85.44 75 PRO A C 1
ATOM 593 O O . PRO A 1 75 ? 7.628 2.368 2.368 1.00 85.44 75 PRO A O 1
ATOM 596 N N . TRP A 1 76 ? 6.378 2.164 0.504 1.00 82.81 76 TRP A N 1
ATOM 597 C CA . TRP A 1 76 ? 6.937 0.873 0.075 1.00 82.81 76 TRP A CA 1
ATOM 598 C C . TRP A 1 76 ? 6.690 -0.305 1.035 1.00 82.81 76 TRP A C 1
ATOM 600 O O . TRP A 1 76 ? 7.472 -1.255 1.070 1.00 82.81 76 TRP A O 1
ATOM 610 N N . ALA A 1 77 ? 5.593 -0.272 1.798 1.00 87.75 77 ALA A N 1
ATOM 611 C CA . ALA A 1 77 ? 5.154 -1.423 2.583 1.00 87.75 77 ALA A CA 1
ATOM 612 C C . ALA A 1 77 ? 4.929 -2.643 1.673 1.00 87.75 77 ALA A C 1
ATOM 614 O O . ALA A 1 77 ? 4.191 -2.567 0.688 1.00 87.75 77 ALA A O 1
ATOM 615 N N . SER A 1 78 ? 5.576 -3.761 1.997 1.00 86.44 78 SER A N 1
ATOM 616 C CA . SER A 1 78 ? 5.607 -4.952 1.134 1.00 86.44 78 SER A CA 1
ATOM 617 C C . SER A 1 78 ? 5.226 -6.228 1.874 1.00 86.44 78 SER A C 1
ATOM 619 O O . SER A 1 78 ? 4.704 -7.162 1.262 1.00 86.44 78 SER A O 1
ATOM 621 N N . TYR A 1 79 ? 5.410 -6.265 3.195 1.00 85.62 79 TYR A N 1
ATOM 622 C CA . TYR A 1 79 ? 5.049 -7.403 4.022 1.00 85.62 79 TYR A CA 1
ATOM 623 C C . TYR A 1 79 ? 3.764 -7.130 4.808 1.00 85.62 79 TYR A C 1
ATOM 625 O O . TYR A 1 79 ? 3.549 -6.023 5.297 1.00 85.62 79 TYR A O 1
ATOM 633 N N . PRO A 1 80 ? 2.924 -8.154 5.055 1.00 81.19 80 PRO A N 1
ATOM 634 C CA . PRO A 1 80 ? 1.708 -7.985 5.855 1.00 81.19 80 PRO A CA 1
ATOM 635 C C . PRO A 1 80 ? 1.952 -7.422 7.264 1.00 81.19 80 PRO A C 1
ATOM 637 O O . PRO A 1 80 ? 1.092 -6.753 7.830 1.00 81.19 80 PRO A O 1
ATOM 640 N N . LYS A 1 81 ? 3.130 -7.687 7.842 1.00 84.12 81 LYS A N 1
ATOM 641 C CA . LYS A 1 81 ? 3.512 -7.227 9.185 1.00 84.12 81 LYS A CA 1
ATOM 642 C C . LYS A 1 81 ? 3.935 -5.758 9.239 1.00 84.12 81 LYS A C 1
ATOM 644 O O . LYS A 1 81 ? 4.069 -5.234 10.339 1.00 84.12 81 LYS A O 1
ATOM 649 N N . ASP A 1 82 ? 4.127 -5.114 8.090 1.00 87.62 82 ASP A N 1
ATOM 650 C CA . ASP A 1 82 ? 4.497 -3.698 8.017 1.00 87.62 82 ASP A CA 1
ATOM 651 C C . ASP A 1 82 ? 3.338 -2.789 8.460 1.00 87.62 82 ASP A C 1
ATOM 653 O O . ASP A 1 82 ? 3.545 -1.652 8.883 1.00 87.62 82 ASP A O 1
ATOM 657 N N . PHE A 1 83 ? 2.105 -3.297 8.386 1.00 84.38 83 PHE A N 1
ATOM 658 C CA . PHE A 1 83 ? 0.897 -2.564 8.739 1.00 84.38 83 PHE A CA 1
ATOM 659 C C . PHE A 1 83 ? 0.455 -2.819 10.182 1.00 84.38 83 PHE A C 1
ATOM 661 O O . PHE A 1 83 ? 0.642 -3.903 10.739 1.00 84.38 83 PHE A O 1
ATOM 668 N N . VAL A 1 84 ? -0.215 -1.825 10.771 1.00 87.00 84 VAL A N 1
ATOM 669 C CA . VAL A 1 84 ? -0.834 -1.954 12.095 1.00 87.00 84 VAL A CA 1
ATOM 670 C C . VAL A 1 84 ? -1.978 -2.967 12.028 1.00 87.00 84 VAL A C 1
ATOM 672 O O . VAL A 1 84 ? -2.981 -2.756 11.343 1.00 87.00 84 VAL A O 1
ATOM 675 N N . GLN A 1 85 ? -1.829 -4.065 12.764 1.00 88.69 85 GLN A N 1
ATOM 676 C CA . GLN A 1 85 ? -2.830 -5.125 12.855 1.00 88.69 85 GLN A CA 1
ATOM 677 C C . GLN A 1 85 ? -3.846 -4.822 13.967 1.00 88.69 85 GLN A C 1
ATOM 679 O O . GLN A 1 85 ? -3.519 -4.251 15.009 1.00 88.69 85 GLN A O 1
ATOM 684 N N . ALA A 1 86 ? -5.101 -5.195 13.745 1.00 89.31 86 ALA A N 1
ATOM 685 C CA . ALA A 1 86 ? -6.179 -5.124 14.720 1.00 89.31 86 ALA A CA 1
ATOM 686 C C . ALA A 1 86 ? -6.113 -6.296 15.712 1.00 89.31 86 ALA A C 1
ATOM 688 O O . ALA A 1 86 ? -5.607 -7.370 15.401 1.00 89.31 86 ALA A O 1
ATOM 689 N N . ALA A 1 87 ? -6.699 -6.116 16.898 1.00 89.81 87 ALA A N 1
ATOM 690 C CA . ALA A 1 87 ? -6.783 -7.175 17.911 1.00 89.81 87 ALA A CA 1
ATOM 691 C C . ALA A 1 87 ? -7.770 -8.303 17.546 1.00 89.81 87 ALA A C 1
ATOM 693 O O . ALA A 1 87 ? -7.713 -9.388 18.117 1.00 89.81 87 ALA A O 1
ATOM 694 N N . ILE A 1 88 ? -8.691 -8.037 16.619 1.00 91.50 88 ILE A N 1
ATOM 695 C CA . ILE A 1 88 ? -9.722 -8.973 16.167 1.00 91.50 88 ILE A CA 1
ATOM 696 C C . ILE A 1 88 ? -9.664 -9.110 14.646 1.00 91.50 88 ILE A C 1
ATOM 698 O O . ILE A 1 88 ? -9.274 -8.148 13.974 1.00 91.50 88 ILE A O 1
ATOM 702 N N . PRO A 1 89 ? -10.074 -10.261 14.088 1.00 91.94 89 PRO A N 1
ATOM 703 C CA . PRO A 1 89 ? -10.109 -10.432 12.643 1.00 91.94 89 PRO A CA 1
ATOM 704 C C . PRO A 1 89 ? -11.052 -9.411 11.991 1.00 91.94 89 PRO A C 1
ATOM 706 O O . PRO A 1 89 ? -12.009 -8.948 12.616 1.00 91.94 89 PRO A O 1
ATOM 709 N N . ALA A 1 90 ? -10.798 -9.041 10.736 1.00 90.62 90 ALA A N 1
ATOM 710 C CA . ALA A 1 90 ? -11.577 -8.057 9.980 1.00 90.62 90 ALA A CA 1
ATOM 711 C C . ALA A 1 90 ? -13.071 -8.431 9.926 1.00 90.62 90 ALA A C 1
ATOM 713 O O . ALA A 1 90 ? -13.936 -7.578 10.127 1.00 90.62 90 ALA A O 1
ATOM 714 N N . PHE A 1 91 ? -13.361 -9.720 9.761 1.00 90.31 91 PHE A N 1
ATOM 715 C CA . PHE A 1 91 ? -14.686 -10.330 9.854 1.00 90.31 91 PHE A CA 1
ATOM 716 C C . PHE A 1 91 ? -14.562 -11.773 10.389 1.00 90.31 91 PHE A C 1
ATOM 718 O O . PHE A 1 91 ? -13.461 -12.332 10.384 1.00 90.31 91 PHE A O 1
ATOM 725 N N . PRO A 1 92 ? -15.649 -12.397 10.883 1.00 92.75 92 PRO A N 1
ATOM 726 C CA . PRO A 1 92 ? -15.617 -13.790 11.333 1.00 92.75 92 PRO A CA 1
ATOM 727 C C . PRO A 1 92 ? -15.145 -14.735 10.217 1.00 92.75 92 PRO A C 1
ATOM 729 O O . PRO A 1 92 ? -15.721 -14.740 9.134 1.00 92.75 92 PRO A O 1
ATOM 732 N N . GLY A 1 93 ? -14.099 -15.525 10.479 1.00 93.50 93 GLY A N 1
ATOM 733 C CA . GLY A 1 93 ? -13.505 -16.434 9.489 1.00 93.50 93 GLY A CA 1
ATOM 734 C C . GLY A 1 93 ? -12.504 -15.789 8.522 1.00 93.50 93 GLY A C 1
ATOM 735 O O . GLY A 1 93 ? -12.161 -16.406 7.521 1.00 93.50 93 GLY A O 1
ATOM 736 N N . ALA A 1 94 ? -12.038 -14.560 8.778 1.00 93.31 94 ALA A N 1
ATOM 737 C CA . ALA A 1 94 ? -10.984 -13.952 7.966 1.00 93.31 94 ALA A CA 1
ATOM 738 C C . ALA A 1 94 ? -9.647 -14.707 8.110 1.00 93.31 94 ALA A C 1
ATOM 740 O O . ALA A 1 94 ? -9.185 -14.958 9.224 1.00 93.31 94 ALA A O 1
ATOM 741 N N . GLU A 1 95 ? -9.005 -15.006 6.980 1.00 92.31 95 GLU A N 1
ATOM 742 C CA . GLU A 1 95 ? -7.733 -15.734 6.896 1.00 92.31 95 GLU A CA 1
ATOM 743 C C . GLU A 1 95 ? -6.716 -14.998 6.001 1.00 92.31 95 GLU A C 1
ATOM 745 O O . GLU A 1 95 ? -7.046 -14.050 5.286 1.00 92.31 95 GLU A O 1
ATOM 750 N N . GLY A 1 96 ? -5.450 -15.425 6.047 1.00 90.12 96 GLY A N 1
ATOM 751 C CA . GLY A 1 96 ? -4.361 -14.849 5.252 1.00 90.12 96 GLY A CA 1
ATOM 752 C C . GLY A 1 96 ? -3.739 -13.576 5.843 1.00 90.12 96 GLY A C 1
ATOM 753 O O . GLY A 1 96 ? -4.007 -13.184 6.977 1.00 90.12 96 GLY A O 1
ATOM 754 N N . GLY A 1 97 ? -2.864 -12.920 5.071 1.00 86.94 97 GLY A N 1
ATOM 755 C CA . GLY A 1 97 ? -2.069 -11.775 5.548 1.00 86.94 97 GLY A CA 1
ATOM 756 C C . GLY A 1 97 ? -2.884 -10.528 5.921 1.00 86.94 97 GLY A C 1
ATOM 757 O O . GLY A 1 97 ? -2.413 -9.706 6.700 1.00 86.94 97 GLY A O 1
ATOM 758 N N . GLY A 1 98 ? -4.106 -10.406 5.397 1.00 87.75 98 GLY A N 1
ATOM 759 C CA . GLY A 1 98 ? -5.037 -9.315 5.701 1.00 87.75 98 GLY A CA 1
ATOM 760 C C . GLY A 1 98 ? -6.077 -9.651 6.772 1.00 87.75 98 GLY A C 1
ATOM 761 O O . GLY A 1 98 ? -6.965 -8.839 7.024 1.00 87.75 98 GLY A O 1
ATOM 762 N N . ALA A 1 99 ? -6.002 -10.830 7.404 1.00 92.50 99 ALA A N 1
ATOM 763 C CA . ALA A 1 99 ? -7.022 -11.289 8.348 1.00 92.50 99 ALA A CA 1
ATOM 764 C C . ALA A 1 99 ? -7.276 -10.297 9.491 1.00 92.50 99 ALA A C 1
ATOM 766 O O . ALA A 1 99 ? -8.403 -10.191 9.963 1.00 92.50 99 ALA A O 1
ATOM 767 N N . PHE A 1 100 ? -6.252 -9.546 9.901 1.00 91.75 100 PHE A N 1
ATOM 768 C CA . PHE A 1 100 ? -6.309 -8.582 10.999 1.00 91.75 100 PHE A CA 1
ATOM 769 C C . PHE A 1 100 ? -6.171 -7.125 10.528 1.00 91.75 100 PHE A C 1
ATOM 771 O O . PHE A 1 100 ? -5.852 -6.241 11.318 1.00 91.75 100 PHE A O 1
ATOM 778 N N . THR A 1 101 ? -6.449 -6.818 9.259 1.00 88.31 101 THR A N 1
ATOM 779 C CA . THR A 1 101 ? -6.463 -5.425 8.793 1.00 88.31 101 THR A CA 1
ATOM 780 C C . THR A 1 101 ? -7.580 -4.625 9.481 1.00 88.31 101 THR A C 1
ATOM 782 O O . THR A 1 101 ? -8.716 -5.086 9.603 1.00 88.31 101 THR A O 1
ATOM 785 N N . GLN A 1 102 ? -7.273 -3.400 9.925 1.00 85.38 102 GLN A N 1
ATOM 786 C CA . GLN A 1 102 ? -8.215 -2.559 10.678 1.00 85.38 102 GLN A CA 1
ATOM 787 C C . GLN A 1 102 ? -9.459 -2.139 9.872 1.00 85.38 102 GLN A C 1
ATOM 789 O O . GLN A 1 102 ? -10.544 -2.036 10.445 1.00 85.38 102 GLN A O 1
ATOM 794 N N . GLY A 1 103 ? -9.331 -1.925 8.558 1.00 84.44 103 GLY A N 1
ATOM 795 C CA . GLY A 1 103 ? -10.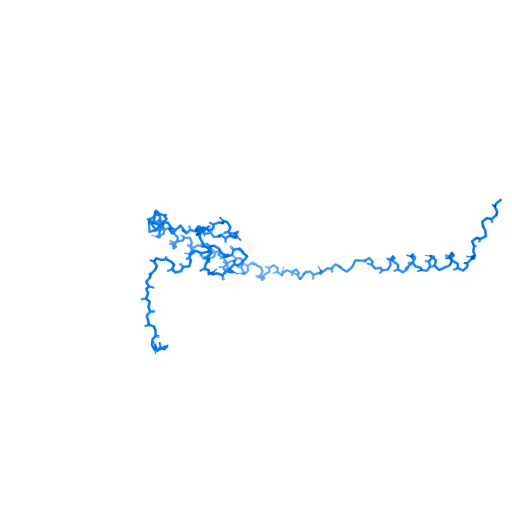449 -1.550 7.684 1.00 84.44 103 GLY A CA 1
ATOM 796 C C . GLY A 1 103 ? -11.169 -0.272 8.141 1.00 84.44 103 GLY A C 1
ATOM 797 O O . GLY A 1 103 ? -10.543 0.681 8.592 1.00 84.44 103 GLY A O 1
ATOM 798 N N . GLY A 1 104 ? -12.502 -0.251 8.044 1.00 85.00 104 GLY A N 1
ATOM 799 C CA . GLY A 1 104 ? -13.343 0.890 8.444 1.00 85.00 104 GLY A CA 1
ATOM 800 C C . GLY A 1 104 ? -13.645 1.000 9.947 1.00 85.00 104 GLY A C 1
ATOM 801 O O . GLY A 1 104 ? -14.576 1.710 10.328 1.00 85.00 104 GLY A O 1
ATOM 802 N N . ARG A 1 105 ? -12.928 0.278 10.820 1.00 84.69 105 ARG A N 1
ATOM 803 C CA . ARG A 1 105 ? -13.194 0.283 12.270 1.00 84.69 105 ARG A CA 1
ATOM 804 C C . ARG A 1 105 ? -12.960 1.674 12.868 1.00 84.69 105 ARG A C 1
ATOM 806 O O . ARG A 1 105 ? -11.922 2.283 12.646 1.00 84.69 105 ARG A O 1
ATOM 813 N N . GLY A 1 106 ? -13.936 2.174 13.629 1.00 81.38 106 GLY A N 1
ATOM 814 C CA . GLY A 1 106 ? -13.909 3.543 14.166 1.00 81.38 106 GLY A CA 1
ATOM 815 C C . GLY A 1 106 ? -14.094 4.637 13.103 1.00 81.38 106 GLY A C 1
ATOM 816 O O . GLY A 1 106 ? -13.916 5.815 13.401 1.00 81.38 106 GLY A O 1
ATOM 817 N N . GLY A 1 107 ? -14.424 4.256 11.865 1.00 86.12 107 GLY A N 1
ATOM 818 C CA . GLY A 1 107 ? -14.704 5.170 10.768 1.00 86.12 107 GLY A CA 1
ATOM 819 C C . GLY A 1 107 ? -16.132 5.714 10.780 1.00 86.12 107 GLY A C 1
ATOM 820 O O . GLY A 1 107 ? -16.925 5.480 11.691 1.00 86.12 107 GLY A O 1
ATOM 821 N N . LYS A 1 108 ? -16.461 6.456 9.723 1.00 90.06 108 LYS A N 1
ATOM 822 C CA . LYS A 1 108 ? -17.799 7.011 9.506 1.00 90.06 108 LYS A CA 1
ATOM 823 C C . LYS A 1 108 ? -18.736 5.928 8.968 1.00 90.06 108 LYS A C 1
ATOM 825 O O . LYS A 1 108 ? -18.344 5.146 8.106 1.00 90.06 108 LYS A O 1
ATOM 830 N N . ILE A 1 109 ? -19.973 5.916 9.458 1.00 91.38 109 ILE A N 1
ATOM 831 C CA . ILE A 1 109 ? -21.034 5.043 8.951 1.00 91.38 109 ILE A CA 1
ATOM 832 C C . ILE A 1 109 ? -21.807 5.831 7.901 1.00 91.38 109 ILE A C 1
ATOM 834 O O . ILE A 1 109 ? -22.381 6.875 8.206 1.00 91.38 109 ILE A O 1
ATOM 838 N N . PHE A 1 110 ? -21.812 5.327 6.673 1.00 92.19 110 PHE A N 1
ATOM 839 C CA . PHE A 1 110 ? -22.590 5.892 5.579 1.00 92.19 110 PHE A CA 1
ATOM 840 C C . PHE A 1 110 ? -23.730 4.939 5.228 1.00 92.19 110 PHE A C 1
ATOM 842 O O . PHE A 1 110 ? -23.514 3.734 5.103 1.00 92.19 110 PHE A O 1
ATOM 849 N N . VAL A 1 111 ? -24.935 5.483 5.059 1.00 95.38 111 VAL A N 1
ATOM 850 C CA .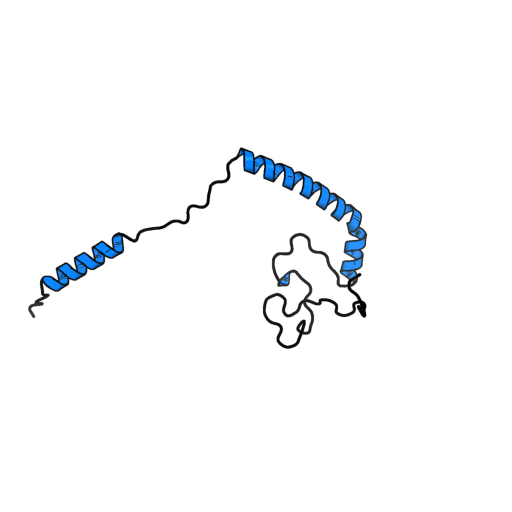 VAL A 1 111 ? -26.070 4.763 4.475 1.00 95.38 111 VAL A CA 1
ATOM 851 C C . VAL A 1 111 ? -26.181 5.224 3.032 1.00 95.38 111 VAL A C 1
ATOM 853 O O . VAL A 1 111 ? -26.517 6.376 2.773 1.00 95.38 111 VAL A O 1
ATOM 856 N N . VAL A 1 112 ? -25.844 4.337 2.105 1.00 93.50 112 VAL A N 1
ATOM 857 C CA . VAL A 1 112 ? -25.870 4.620 0.669 1.00 93.50 112 VAL A CA 1
ATOM 858 C C . VAL A 1 112 ? -27.190 4.103 0.103 1.00 93.50 112 VAL A C 1
ATOM 860 O O . VAL A 1 112 ? -27.466 2.908 0.193 1.00 93.50 112 VAL A O 1
ATOM 863 N N . THR A 1 113 ? -28.022 5.002 -0.431 1.00 96.31 113 THR A N 1
ATOM 864 C CA . THR A 1 113 ? -29.358 4.687 -0.978 1.00 96.31 113 THR A CA 1
ATOM 865 C C . THR A 1 113 ? -29.433 4.760 -2.505 1.00 96.31 113 THR A C 1
ATOM 867 O O . THR A 1 113 ? -30.326 4.148 -3.086 1.00 96.31 113 THR A O 1
ATOM 870 N N . SER A 1 114 ? -28.501 5.456 -3.160 1.00 95.12 114 SER A N 1
ATOM 871 C CA . SER A 1 114 ? -28.285 5.420 -4.612 1.00 95.12 114 SER A CA 1
ATOM 872 C C . SER A 1 114 ? -26.782 5.422 -4.924 1.00 95.12 114 SER A C 1
ATOM 874 O O . SER A 1 114 ? -25.962 5.653 -4.036 1.00 95.12 114 SER A O 1
ATOM 876 N N . LEU A 1 115 ? -26.427 5.103 -6.172 1.00 92.12 115 LEU A N 1
ATOM 877 C CA . LEU A 1 115 ? -25.043 5.085 -6.674 1.00 92.12 115 LEU A CA 1
ATOM 878 C C . LEU A 1 115 ? -24.668 6.365 -7.443 1.00 92.12 115 LEU A C 1
ATOM 880 O O . LEU A 1 115 ? -23.621 6.391 -8.087 1.00 92.12 115 LEU A O 1
ATOM 884 N N . GLU A 1 116 ? -25.555 7.362 -7.434 1.00 81.69 116 GLU A N 1
ATOM 885 C CA . GLU A 1 116 ? -25.344 8.663 -8.083 1.00 81.69 116 GLU A CA 1
ATOM 886 C C . GLU A 1 116 ? -24.325 9.523 -7.326 1.00 81.69 116 GLU A C 1
ATOM 888 O O . GLU A 1 116 ? -24.273 9.433 -6.076 1.00 81.69 116 GLU A O 1
#

=== Feature glossary ===
Legend for the data blocks above and below:

— What the protein is —

Sequence gives the chain of amino acids in standard one-letter code (A=alanine, C=cysteine, …, Y=tyrosine), read N→C. It is the only feature that is directly encoded by the gene; all structural features are derived from the folded form of this sequence.

The annotation block draws on four external resources. InterPro: which protein families and domains the sequence belongs to. GO: standardized terms for what the protein does, what process it participates in, and where in the cell it acts. CATH: which structural fold it has in the CATH hierarchy. Organism: the species of origin.

— Where its atoms are —

Atomic coordinates in PDBx/mmCIF format — the same representation the Protein Data Bank distributes. Each line of the _atom_site loop places one backbone atom in Cartesian space (units: ångströms, origin: arbitrary).

Six rendered views show the 3D structure from the faces of a cube — i.e. along ±x, ±y, ±z. Rendering representation is drawn randomly per protein from cartoon (secondary-structure ribbons), sticks (backbone bonds), or molecular surface; coloring is either N→C rainbow (blue at the N-terminus through red at the C-terminus) or one color per chain.

— Local backbone conformation —

DSSP 8-state secondary structure assigns each residue one of H (α-helix), G (3₁₀-helix), I (π-helix), E (extended β-strand), B (isolated β-bridge), T (hydrogen-bonded turn), S (bend), or '-' (coil). The assignment is computed from backbone hydrogen-bond geometry via the Kabsch–Sander algorithm.

P-SEA three-state annotation labels each residue as helix, strand, or coil based purely on the geometry of the Cα trace. It serves as a fallback when the full backbone (and thus DSSP) is unavailable.

φ (phi) and ψ (psi) are the two rotatable backbone dihedrals per residue: φ is the C(i-1)–N–Cα–C torsion, ψ is the N–Cα–C–N(i+1) torsion, both in degrees on (−180°, 180°]. α-helical residues cluster near (−60°, −45°); β-strand residues near (−120°, +130°). A Ramachandran plot is simply a scatter of (φ, ψ) for every residue.

— Global shape and packing —

Radius of gyration (Rg) is the root-mean-square distance of Cα atoms from their centroid — a single number for overall size and compactness. A globular domain of N residues has Rg ≈ 2.2·N^0.38 Å; an extended or disordered chain has a much larger Rg. The Cα contact count is the number of residue pairs whose Cα atoms are within 8 Å and are more than four positions apart in sequence — a standard proxy for tertiary packing density. The bounding box is the smallest axis-aligned box enclosing all Cα atoms.

Accessible surface area quantifies burial. A residue with SASA near zero is packed into the hydrophobic core; one with SASA >100 Å² sits on the surface. Computed here via the Shrake–Rupley numerical algorithm with a 1.4 Å probe.

The contact map is a binary N×N matrix image: pixel (i, j) is dark where Cα_i and Cα_j are within 8 Å and |i−j|>4. Because the |i−j|>4 filter removes local helical contacts, off-diagonal stripes parallel to the main diagonal indicate parallel β-sheets; stripes perpendicular to it indicate antiparallel β-sheets. The Ramachandran plot scatters every residue's (φ, ψ) pair against the sterically allowed regions. The PAE heatmap renders the predicted-aligned-error matrix.

— Structural neighborhood —

A 3Di character summarizes, for each residue, the relative orientation of the Cα frame of its nearest spatial neighbor. Because it encodes fold topology rather than chemistry, 3Di alignments detect remote structural similarity that sequence alignment misses.

Structural nearest neighbors (via Foldseek easy-search vs the PDB). Reported per hit: target PDB id, E-value, and alignment TM-score. A TM-score above ~0.5 is the conventional threshold for 'same fold'.

— Confidence and disorder —

For AlphaFold models, the B-factor field carries pLDDT — the model's own estimate of local accuracy on a 0–100 scale. Regions with pLDDT<50 should be treated as essentially unmodeled; they often correspond to intrinsically disordered segments.

B-factor (Debye–Waller factor) reflects atomic displacement in the crystal lattice. It is an experimental observable (units Å²), not a prediction; low values mean the atom is pinned down, high values mean it moves or is heterogeneous across the crystal.

Predicted Aligned Error (PAE) is an AlphaFold confidence matrix: entry (i, j) is the expected error in the position of residue j, in ångströms, when the prediction is superimposed on the true structure at residue i. Low PAE within a block of residues means that block is internally rigid and well-predicted; high PAE between two blocks means their relative placement is uncertain even if each block individually is confident.